Protein AF-A0A6B2LTU8-F1 (afdb_monomer)

Nearest PDB structures (foldseek):
  1nne-assembly1_B  TM=9.605E-01  e=6.752E-08  Thermus aquaticus
  1nne-assembly1_A  TM=9.606E-01  e=1.413E-07  Thermus aquaticus
  1fw6-assembly1_B  TM=9.629E-01  e=1.728E-07  Thermus aquaticus
  7qv3-assembly1_w  TM=8.988E-01  e=4.639E-06  Bacillus subtilis subsp. subtilis str. 168
  7qv3-assembly1_v  TM=8.941E-01  e=3.040E-05  Bacillus subtilis subsp. subtilis str. 168

pLDDT: mean 89.77, std 11.43, range [51.06, 97.81]

Radius of gyration: 15.28 Å; Cα contacts (8 Å, |Δi|>4): 109; chains: 1; bounding box: 38×32×32 Å

Foldseek 3Di:
DQVCVVVVHDDPDPDDDDQQAPEEADDDDDPDDPDDPDAPLVVLVVSLVVCLVPDALRYHYEAAARPPRHDPVVGVVVLVVSVVSVVVRNHNYHHHHPRD

Structure (mmCIF, N/CA/C/O backbone):
data_AF-A0A6B2LTU8-F1
#
_entry.id   AF-A0A6B2LTU8-F1
#
loop_
_atom_site.group_PDB
_atom_site.id
_atom_site.type_symbol
_atom_site.label_atom_id
_atom_site.label_alt_id
_atom_site.label_comp_id
_atom_site.label_asym_id
_atom_site.label_entity_id
_atom_site.label_seq_id
_atom_site.pdbx_PDB_ins_code
_atom_site.Cartn_x
_atom_site.Cartn_y
_atom_site.Cartn_z
_atom_site.occupancy
_atom_site.B_iso_or_equiv
_atom_site.auth_seq_id
_atom_site.auth_comp_id
_atom_site.auth_asym_id
_atom_site.auth_atom_id
_atom_site.pdbx_PDB_model_num
ATOM 1 N N . MET A 1 1 ? -13.767 2.228 1.059 1.00 89.69 1 MET A N 1
ATOM 2 C CA . MET A 1 1 ? -14.412 1.624 2.253 1.00 89.69 1 MET A CA 1
ATOM 3 C C . MET A 1 1 ? -13.655 1.901 3.548 1.00 89.69 1 MET A C 1
ATOM 5 O O . MET A 1 1 ? -14.287 2.377 4.478 1.00 89.69 1 MET A O 1
ATOM 9 N N . ALA A 1 2 ? -12.336 1.669 3.623 1.00 93.50 2 ALA A N 1
ATOM 10 C CA . ALA A 1 2 ? -11.567 1.889 4.859 1.00 93.50 2 ALA A CA 1
ATOM 11 C C . ALA A 1 2 ? -11.750 3.300 5.459 1.00 93.50 2 ALA A C 1
ATOM 13 O O . ALA A 1 2 ? -12.010 3.416 6.651 1.00 93.50 2 ALA A O 1
ATOM 14 N N . ILE A 1 3 ? -11.702 4.349 4.629 1.00 95.19 3 ILE A N 1
ATOM 15 C CA . ILE A 1 3 ? -11.908 5.743 5.064 1.00 95.19 3 ILE A CA 1
ATOM 16 C C . ILE A 1 3 ? -13.299 5.941 5.685 1.00 95.19 3 ILE A C 1
ATOM 18 O O . ILE A 1 3 ? -13.391 6.464 6.787 1.00 95.19 3 ILE A O 1
ATOM 22 N N . MET A 1 4 ? -14.364 5.470 5.022 1.00 96.81 4 MET A N 1
ATOM 23 C CA . MET A 1 4 ? -15.747 5.570 5.521 1.00 96.81 4 MET A CA 1
ATOM 24 C C . MET A 1 4 ? -15.897 4.934 6.909 1.00 96.81 4 MET A C 1
ATOM 26 O O . MET A 1 4 ? -16.481 5.540 7.801 1.00 96.81 4 MET A O 1
ATOM 30 N N . ALA A 1 5 ? -15.304 3.754 7.113 1.00 95.88 5 ALA A N 1
ATOM 31 C CA . ALA A 1 5 ? -15.313 3.098 8.415 1.00 95.88 5 ALA A CA 1
ATOM 32 C C . ALA A 1 5 ? -14.570 3.917 9.489 1.00 95.88 5 ALA A C 1
ATOM 34 O O . ALA A 1 5 ? -15.051 4.023 10.613 1.00 95.88 5 ALA A O 1
ATOM 35 N N . HIS A 1 6 ? -13.431 4.534 9.150 1.00 95.19 6 HIS A N 1
ATOM 36 C CA . HIS A 1 6 ? -12.632 5.319 10.104 1.00 95.19 6 HIS A CA 1
ATOM 37 C C . HIS A 1 6 ? -13.276 6.660 10.484 1.00 95.19 6 HIS A C 1
ATOM 39 O O . HIS A 1 6 ? -13.042 7.142 11.587 1.00 95.19 6 HIS A O 1
ATOM 45 N N . ILE A 1 7 ? -14.106 7.248 9.615 1.00 96.69 7 IL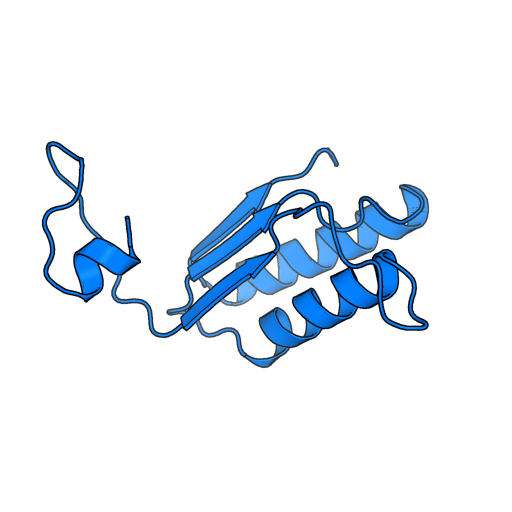E A N 1
ATOM 46 C CA . ILE A 1 7 ? -14.882 8.462 9.931 1.00 96.69 7 ILE A CA 1
ATOM 47 C C . ILE A 1 7 ? -16.212 8.159 10.647 1.00 96.69 7 ILE A C 1
ATOM 49 O O . ILE A 1 7 ? -16.976 9.080 10.918 1.00 96.69 7 ILE A O 1
ATOM 53 N N . GLY A 1 8 ? -16.518 6.884 10.927 1.00 95.31 8 GLY A N 1
ATOM 54 C CA . GLY A 1 8 ? -17.765 6.469 11.582 1.00 95.31 8 GLY A CA 1
ATOM 55 C C . GLY A 1 8 ? -18.990 6.418 10.660 1.00 95.31 8 GLY A C 1
ATOM 56 O O . GLY A 1 8 ? -20.120 6.472 11.136 1.00 95.31 8 GLY A O 1
ATOM 57 N N . CYS A 1 9 ? -18.791 6.322 9.343 1.00 96.94 9 CYS A N 1
ATOM 58 C CA . CYS A 1 9 ? -19.867 6.199 8.362 1.00 96.94 9 CYS A CA 1
ATOM 59 C C . CYS A 1 9 ? -20.211 4.724 8.086 1.00 96.94 9 CYS A C 1
ATOM 61 O O . CYS A 1 9 ? -19.340 3.849 8.129 1.00 96.94 9 CYS A O 1
ATOM 63 N N . PHE A 1 10 ? -21.474 4.446 7.739 1.00 96.50 10 PHE A N 1
ATOM 64 C CA . PHE A 1 10 ? -21.868 3.14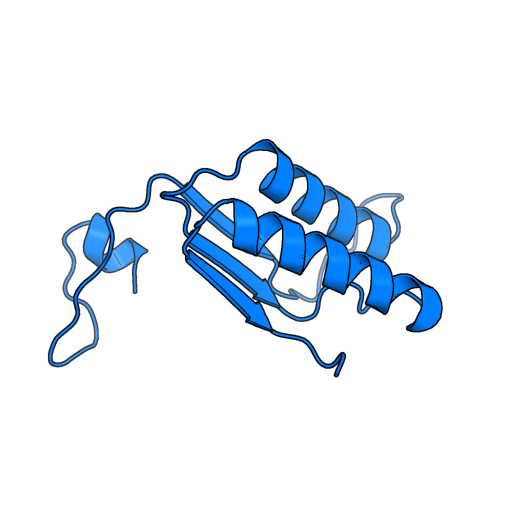0 7.208 1.00 96.50 10 PHE A CA 1
ATOM 65 C C . PHE A 1 10 ? -21.090 2.820 5.929 1.00 96.50 10 PHE A C 1
ATOM 67 O O . PHE A 1 10 ? -20.882 3.678 5.076 1.00 96.50 10 PHE A O 1
ATOM 74 N N . VAL A 1 11 ? -20.684 1.562 5.775 1.00 97.56 11 VAL A N 1
ATOM 75 C CA . VAL A 1 11 ? -20.002 1.078 4.569 1.00 97.56 11 VAL A CA 1
ATOM 76 C C . VAL A 1 11 ? -20.959 0.250 3.708 1.00 97.56 11 VAL A C 1
ATOM 78 O O . VAL A 1 11 ? -21.842 -0.410 4.256 1.00 97.56 11 VAL A O 1
ATOM 81 N N . PRO A 1 12 ? -20.795 0.234 2.373 1.00 96.69 12 PRO A N 1
ATOM 82 C CA . PRO A 1 12 ? -21.652 -0.535 1.470 1.00 96.69 12 PRO A CA 1
ATOM 83 C C . PRO A 1 12 ? -21.318 -2.039 1.517 1.00 96.69 12 PRO A C 1
ATOM 85 O O . PRO A 1 12 ? -20.743 -2.593 0.584 1.00 96.69 12 PRO A O 1
ATOM 88 N N . ALA A 1 13 ? -21.643 -2.705 2.625 1.00 96.88 13 ALA A N 1
ATOM 89 C CA . ALA A 1 13 ? -21.456 -4.140 2.824 1.00 96.88 13 ALA A CA 1
ATOM 90 C C . ALA A 1 13 ? -22.482 -4.687 3.829 1.00 96.88 13 ALA A C 1
ATOM 92 O O . ALA A 1 13 ? -22.878 -3.986 4.755 1.00 96.88 13 ALA A O 1
ATOM 93 N N . LYS A 1 14 ? -22.876 -5.963 3.690 1.00 97.38 14 LYS A N 1
ATOM 94 C CA . LYS A 1 14 ? -23.726 -6.638 4.696 1.00 97.38 14 LYS A CA 1
ATOM 95 C C . LYS A 1 14 ? -23.002 -6.813 6.036 1.00 97.38 14 LYS A C 1
ATOM 97 O O . LYS A 1 14 ? -23.616 -6.719 7.090 1.00 97.38 14 LYS A O 1
ATOM 102 N N . PHE A 1 15 ? -21.701 -7.082 5.974 1.00 96.56 15 PHE A N 1
ATOM 103 C CA . PHE A 1 15 ? -20.795 -7.177 7.112 1.00 96.56 15 PHE A CA 1
ATOM 104 C C . PHE A 1 15 ? -19.395 -6.782 6.639 1.00 96.56 15 PHE A C 1
ATOM 106 O O . PHE A 1 15 ? -18.975 -7.191 5.556 1.00 96.56 15 PHE A O 1
ATOM 113 N N . ALA A 1 16 ? -18.673 -5.996 7.435 1.00 95.69 16 ALA A N 1
ATOM 114 C CA . ALA A 1 16 ? -17.288 -5.642 7.160 1.00 95.69 16 ALA A CA 1
ATOM 115 C C . ALA A 1 16 ? -16.511 -5.472 8.469 1.00 95.69 16 ALA A C 1
ATOM 117 O O . ALA A 1 16 ? -17.018 -4.900 9.432 1.00 95.69 16 ALA A O 1
ATOM 118 N N . SER A 1 17 ? -15.266 -5.944 8.481 1.00 94.81 17 SER A N 1
ATOM 119 C CA . SER A 1 17 ? -14.311 -5.733 9.568 1.00 94.81 17 SER A CA 1
ATOM 120 C C . SER A 1 17 ? -13.057 -5.088 8.990 1.00 94.81 17 SER A C 1
ATOM 122 O O . SER A 1 17 ? -12.555 -5.520 7.951 1.00 94.81 17 SER A O 1
ATOM 124 N N . PHE A 1 18 ? -12.569 -4.033 9.638 1.00 93.81 18 PHE A N 1
ATOM 125 C CA . PHE A 1 18 ? -11.426 -3.253 9.172 1.00 93.81 18 PHE A CA 1
ATOM 126 C C . PHE A 1 18 ? -10.327 -3.254 10.230 1.00 93.81 18 PHE A C 1
ATOM 128 O O . PHE A 1 18 ? -10.599 -3.163 11.426 1.00 93.81 18 PHE A O 1
ATOM 135 N N . ARG A 1 19 ? -9.070 -3.311 9.78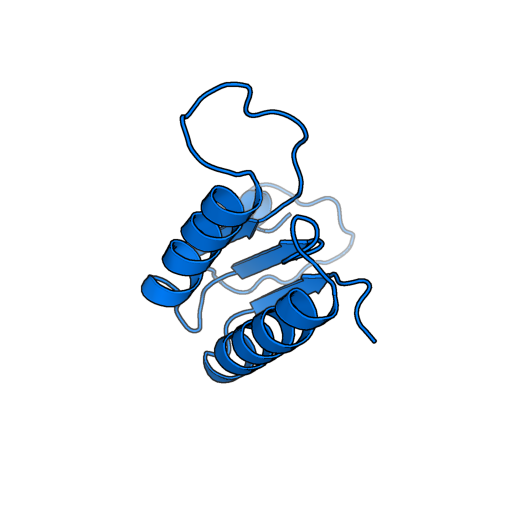2 1.00 94.12 19 ARG A N 1
ATOM 136 C CA . ARG A 1 19 ? -7.928 -2.972 10.639 1.00 94.12 19 ARG A CA 1
ATOM 137 C C . ARG A 1 19 ? -7.938 -1.463 10.890 1.00 94.12 19 ARG A C 1
ATOM 139 O O . ARG A 1 19 ? -8.368 -0.706 10.023 1.00 94.12 19 ARG A O 1
ATOM 146 N N . VAL A 1 20 ? -7.431 -1.038 12.045 1.00 94.75 20 VAL A N 1
ATOM 147 C CA . VAL A 1 20 ? -7.179 0.386 12.304 1.00 94.75 20 VAL A CA 1
ATOM 148 C C . VAL A 1 20 ? -5.896 0.775 11.580 1.00 94.75 20 VAL A C 1
ATOM 150 O O . VAL A 1 20 ? -4.814 0.315 11.958 1.00 94.75 20 VAL A O 1
ATOM 153 N N . PHE A 1 21 ? -6.030 1.583 10.532 1.00 96.50 21 PHE A N 1
ATOM 154 C CA . PHE A 1 21 ? -4.908 2.032 9.717 1.00 96.50 21 PHE A CA 1
ATOM 155 C C . PHE A 1 21 ? -4.381 3.374 10.223 1.00 96.50 21 PHE A C 1
ATOM 157 O O . PHE A 1 21 ? -5.158 4.271 10.540 1.00 96.50 21 PHE A O 1
ATOM 164 N N . ASP A 1 22 ? -3.059 3.527 10.284 1.00 96.06 22 ASP A N 1
ATOM 165 C CA . ASP A 1 22 ? -2.422 4.801 10.643 1.00 96.06 22 ASP A CA 1
ATOM 166 C C . ASP A 1 22 ? -2.169 5.689 9.417 1.00 96.06 22 ASP A C 1
ATOM 168 O O . ASP A 1 22 ? -2.148 6.915 9.523 1.00 96.06 22 ASP A O 1
ATOM 172 N N . ARG A 1 23 ? -1.957 5.068 8.253 1.00 95.50 23 ARG A N 1
ATOM 173 C CA . ARG A 1 23 ? -1.642 5.723 6.984 1.00 95.50 23 ARG A CA 1
ATOM 174 C C . ARG A 1 23 ? -2.244 4.948 5.817 1.00 95.50 23 ARG A C 1
ATOM 176 O O . ARG A 1 23 ? -2.313 3.719 5.846 1.00 95.50 23 ARG A O 1
ATOM 183 N N . ILE A 1 24 ? -2.645 5.681 4.782 1.00 95.88 24 ILE A N 1
ATOM 184 C CA . ILE A 1 24 ? -3.113 5.124 3.511 1.00 95.88 24 ILE A CA 1
ATOM 185 C C . ILE A 1 24 ? -2.185 5.638 2.414 1.00 95.88 24 ILE A C 1
ATOM 187 O O . ILE A 1 24 ? -2.020 6.847 2.258 1.00 95.88 24 ILE A O 1
ATOM 191 N N . PHE A 1 25 ? -1.586 4.715 1.673 1.00 95.81 25 PHE A N 1
ATOM 192 C CA . PHE A 1 25 ? -0.741 4.991 0.523 1.00 95.81 25 PHE A CA 1
ATOM 193 C C . PHE A 1 25 ? -1.395 4.442 -0.737 1.00 95.81 25 PHE A C 1
ATOM 195 O O . PHE A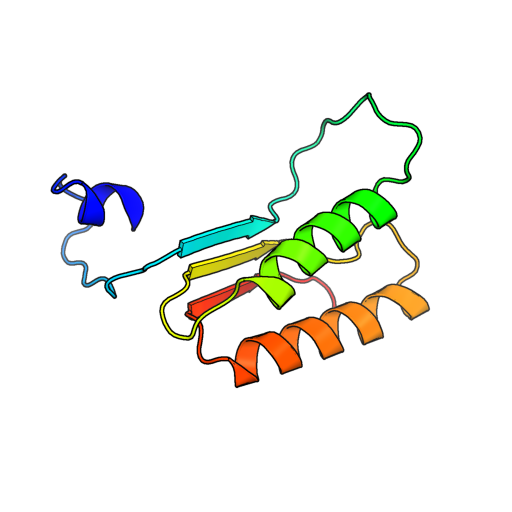 1 25 ? -1.876 3.307 -0.751 1.00 95.81 25 PHE A O 1
ATOM 202 N N . THR A 1 26 ? -1.382 5.233 -1.803 1.00 93.44 26 THR A N 1
ATOM 203 C CA . THR A 1 26 ? -1.936 4.835 -3.094 1.00 93.44 26 THR A CA 1
ATOM 204 C C . THR A 1 26 ? -0.983 5.230 -4.207 1.00 93.44 26 THR A C 1
ATOM 206 O O . THR A 1 26 ? -0.650 6.406 -4.332 1.00 93.44 26 THR A O 1
ATOM 209 N N . ARG A 1 27 ? -0.613 4.261 -5.039 1.00 89.75 27 ARG A N 1
ATOM 210 C CA . ARG A 1 27 ? -0.172 4.483 -6.412 1.00 89.75 27 ARG A CA 1
ATOM 211 C C . ARG A 1 27 ? -1.221 3.840 -7.296 1.00 89.75 27 ARG A C 1
ATOM 213 O O . ARG A 1 27 ? -1.257 2.620 -7.414 1.00 89.75 27 ARG A O 1
ATOM 220 N N . ILE A 1 28 ? -2.082 4.653 -7.885 1.00 84.62 28 ILE A N 1
ATOM 221 C CA . ILE A 1 28 ? -3.087 4.205 -8.848 1.00 84.62 28 ILE A CA 1
ATOM 222 C C . ILE A 1 28 ? -2.856 5.027 -10.105 1.00 84.62 28 ILE A C 1
ATOM 224 O O . ILE A 1 28 ? -2.642 6.235 -10.005 1.00 84.62 28 ILE A O 1
ATOM 228 N N . GLY A 1 29 ? -2.826 4.374 -11.265 1.00 68.19 29 GLY A N 1
ATOM 229 C CA . GLY A 1 29 ? -2.554 5.042 -12.530 1.00 68.19 29 GLY A CA 1
ATOM 230 C C . GLY A 1 29 ? -3.645 6.054 -12.863 1.00 68.19 29 GLY A C 1
ATOM 231 O O . GLY A 1 29 ? -4.671 5.698 -13.430 1.00 68.19 29 GLY A O 1
ATOM 232 N N . THR A 1 30 ? -3.430 7.323 -12.536 1.00 58.56 30 THR A N 1
ATOM 233 C CA . THR A 1 30 ? -4.200 8.421 -13.113 1.00 58.56 30 THR A CA 1
ATOM 234 C C . THR A 1 30 ? -3.438 8.918 -14.330 1.00 58.56 30 THR A C 1
ATOM 236 O O . THR A 1 30 ? -2.317 9.415 -14.209 1.00 58.56 30 THR A O 1
ATOM 239 N N . SER A 1 31 ? -4.029 8.760 -15.513 1.00 53.59 31 SER A N 1
ATOM 240 C CA . SER A 1 31 ? -3.667 9.569 -16.671 1.00 53.59 31 SER A CA 1
ATOM 241 C C . SER A 1 31 ? -3.861 11.024 -16.267 1.00 53.59 31 SER A C 1
ATOM 243 O O . SER A 1 31 ? -4.999 11.428 -16.072 1.00 53.59 31 SER A O 1
ATOM 245 N N . ASP A 1 32 ? -2.771 11.729 -15.981 1.00 51.75 32 ASP A N 1
ATOM 246 C CA . ASP A 1 32 ? -2.581 13.162 -16.218 1.00 51.75 32 ASP A CA 1
ATOM 247 C C . ASP A 1 32 ? -1.594 13.740 -15.205 1.00 51.75 32 ASP A C 1
ATOM 249 O O . ASP A 1 32 ? -1.853 13.933 -14.018 1.00 51.75 32 ASP A O 1
ATOM 253 N N . SER A 1 33 ? -0.410 14.049 -15.712 1.00 51.06 33 SER A N 1
ATOM 254 C CA . SER A 1 33 ? 0.456 15.089 -15.174 1.00 51.06 33 SER A CA 1
ATOM 255 C C . SER A 1 33 ? 1.170 15.682 -16.380 1.00 51.06 33 SER A C 1
ATOM 257 O O . SER A 1 33 ? 2.202 15.183 -16.813 1.00 51.06 33 SER A O 1
ATOM 259 N N . LEU A 1 34 ? 0.571 16.720 -16.964 1.00 52.81 34 LEU A N 1
ATOM 260 C CA . LEU A 1 34 ? 1.148 17.496 -18.068 1.00 52.81 34 LEU A CA 1
ATOM 261 C C . LEU A 1 34 ? 2.329 18.378 -17.621 1.00 52.81 34 LEU A C 1
ATOM 263 O O . LEU A 1 34 ? 2.906 19.084 -18.439 1.00 52.81 34 LEU A O 1
ATOM 267 N N . GLU A 1 35 ? 2.719 18.350 -16.343 1.00 59.12 35 GLU A N 1
ATOM 268 C CA . GLU A 1 35 ? 3.689 19.292 -15.793 1.00 59.12 35 GLU A CA 1
ATOM 269 C C . GLU A 1 35 ? 4.616 18.667 -14.747 1.00 59.12 35 GLU A C 1
ATOM 271 O O . GLU A 1 35 ? 4.220 18.372 -13.618 1.00 59.12 35 GLU A O 1
ATOM 276 N N . LYS A 1 36 ? 5.878 18.515 -15.159 1.00 54.38 36 LYS A N 1
ATOM 277 C CA . LYS A 1 36 ? 7.155 18.730 -14.449 1.00 54.38 36 LYS A CA 1
ATOM 278 C C . LYS A 1 36 ? 8.237 18.143 -15.358 1.00 54.38 36 LYS A C 1
ATOM 280 O O . LYS A 1 36 ? 7.972 17.178 -16.057 1.00 54.38 36 LYS A O 1
ATOM 285 N N . ASN A 1 37 ? 9.446 18.695 -15.373 1.00 64.94 37 ASN A N 1
ATOM 286 C CA . ASN A 1 37 ? 10.574 18.243 -16.213 1.00 64.94 37 ASN A CA 1
ATOM 287 C C . ASN A 1 37 ? 11.108 16.824 -15.860 1.00 64.94 37 ASN A C 1
ATOM 289 O O . ASN A 1 37 ? 12.317 16.603 -15.837 1.00 64.94 37 ASN A O 1
ATOM 293 N N . ALA A 1 38 ? 10.240 15.870 -15.522 1.00 71.94 38 ALA A N 1
ATOM 294 C CA . ALA A 1 38 ? 10.549 14.519 -15.083 1.00 71.94 38 ALA A CA 1
ATOM 295 C C . ALA A 1 38 ? 9.778 13.499 -15.934 1.00 71.94 38 ALA A C 1
ATOM 297 O O . ALA A 1 38 ? 8.665 13.759 -16.385 1.00 71.94 38 ALA A O 1
ATOM 298 N N . SER A 1 39 ? 10.369 12.324 -16.150 1.00 83.12 39 SER A N 1
ATOM 299 C CA . SER A 1 39 ? 9.689 11.231 -16.848 1.00 83.12 39 SER A CA 1
ATOM 300 C C . SER A 1 39 ? 8.579 10.631 -15.983 1.00 83.12 39 SER A C 1
ATOM 302 O O . SER A 1 39 ? 8.684 10.608 -14.754 1.00 83.12 39 SER A O 1
ATOM 304 N N . SER A 1 40 ? 7.554 10.056 -16.619 1.00 83.25 40 SER A N 1
ATOM 305 C CA . SER A 1 40 ? 6.484 9.327 -15.922 1.00 83.25 40 SER A CA 1
ATOM 306 C C . SER A 1 40 ? 7.049 8.243 -14.999 1.00 83.25 40 SER A C 1
ATOM 308 O O . SER A 1 40 ? 6.613 8.101 -13.862 1.00 83.25 40 SER A O 1
ATOM 310 N N . PHE A 1 41 ? 8.109 7.554 -15.435 1.00 86.06 41 PHE A N 1
ATOM 311 C CA . PHE A 1 41 ? 8.810 6.577 -14.605 1.00 86.06 41 PHE A CA 1
ATOM 312 C C . PHE A 1 41 ? 9.471 7.201 -13.366 1.00 86.06 41 PHE A C 1
ATOM 314 O O . PHE A 1 41 ? 9.386 6.641 -12.277 1.00 86.06 41 PHE A O 1
ATOM 321 N N . MET A 1 42 ? 10.109 8.370 -13.488 1.00 87.19 42 MET A N 1
ATOM 322 C CA . MET A 1 42 ? 10.694 9.050 -12.328 1.00 87.19 42 MET A CA 1
ATOM 323 C C . MET A 1 42 ? 9.620 9.446 -11.310 1.00 87.19 42 MET A C 1
ATOM 325 O O . MET A 1 42 ? 9.841 9.278 -10.112 1.00 87.19 42 MET A O 1
ATOM 329 N N . GLN A 1 43 ? 8.466 9.937 -11.767 1.00 86.12 43 GLN A N 1
ATOM 330 C CA . GLN A 1 43 ? 7.346 10.274 -10.888 1.00 86.12 43 GLN A CA 1
ATOM 331 C C . GLN A 1 43 ? 6.814 9.030 -10.159 1.00 86.12 43 GLN A C 1
ATOM 333 O O . GLN A 1 43 ? 6.683 9.057 -8.936 1.00 86.12 43 GLN A O 1
ATOM 338 N N . GLU A 1 44 ? 6.643 7.908 -10.869 1.00 88.31 44 GLU A N 1
ATOM 339 C CA . GLU A 1 44 ? 6.286 6.616 -10.259 1.00 88.31 44 GLU A CA 1
ATOM 340 C C . GLU A 1 44 ? 7.287 6.199 -9.170 1.00 88.31 44 GLU A C 1
ATOM 342 O O . GLU A 1 44 ? 6.902 5.802 -8.069 1.0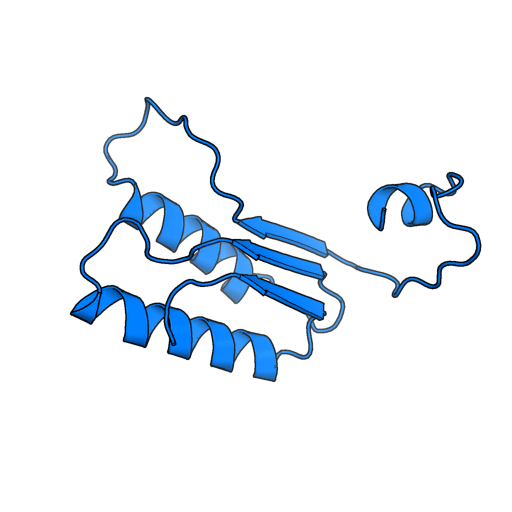0 88.31 44 GLU A O 1
ATOM 347 N N . MET A 1 45 ? 8.591 6.315 -9.441 1.00 91.31 45 MET A N 1
ATOM 348 C CA . MET A 1 45 ? 9.626 5.948 -8.470 1.00 91.31 45 MET A CA 1
ATOM 349 C C . MET A 1 45 ? 9.655 6.888 -7.260 1.00 91.31 45 MET A C 1
ATOM 351 O O . MET A 1 45 ? 9.945 6.449 -6.145 1.00 91.31 45 MET A O 1
ATOM 355 N N . GLN A 1 46 ? 9.340 8.173 -7.438 1.00 90.62 46 GLN A N 1
ATOM 356 C CA . GLN A 1 46 ? 9.223 9.118 -6.327 1.00 90.62 46 GLN A CA 1
ATOM 357 C C . GLN A 1 46 ? 8.042 8.772 -5.416 1.00 90.62 46 GLN A C 1
ATOM 359 O O . GLN A 1 46 ? 8.202 8.781 -4.194 1.00 90.62 46 GLN A O 1
ATOM 364 N N . GLU A 1 47 ? 6.894 8.405 -5.986 1.00 91.12 47 GLU A N 1
ATOM 365 C CA . GLU A 1 47 ? 5.731 7.942 -5.225 1.00 91.12 47 GLU A CA 1
ATOM 366 C C . GLU A 1 47 ? 6.075 6.690 -4.411 1.00 91.12 47 GLU A C 1
ATOM 368 O O . GLU A 1 47 ? 5.889 6.678 -3.192 1.00 91.12 47 GLU A O 1
ATOM 373 N N . VAL A 1 48 ? 6.693 5.680 -5.035 1.00 94.00 48 VAL A N 1
ATOM 374 C CA . VAL A 1 48 ? 7.153 4.468 -4.331 1.00 94.00 48 VAL A CA 1
ATOM 375 C C . VAL A 1 48 ? 8.173 4.793 -3.241 1.00 94.00 48 VAL A C 1
ATOM 377 O O . VAL A 1 48 ? 8.091 4.241 -2.143 1.00 94.00 48 VAL A O 1
ATOM 380 N N . SER A 1 49 ? 9.099 5.725 -3.486 1.00 94.94 49 SER A N 1
ATOM 381 C CA . SER A 1 49 ? 10.075 6.167 -2.482 1.00 94.94 49 SER A CA 1
ATOM 382 C C . SER A 1 49 ? 9.396 6.718 -1.225 1.00 94.94 49 SER A C 1
ATOM 384 O O . SER A 1 49 ? 9.843 6.451 -0.108 1.00 94.94 49 SER A O 1
ATOM 386 N N . VAL A 1 50 ? 8.294 7.459 -1.379 1.00 95.31 50 VAL A N 1
ATOM 387 C CA . VAL A 1 50 ? 7.510 7.970 -0.245 1.00 95.31 50 VAL A CA 1
ATOM 388 C C . VAL A 1 50 ? 6.855 6.829 0.531 1.00 95.31 50 VAL A C 1
ATOM 390 O O . VAL A 1 50 ? 6.904 6.850 1.763 1.00 95.31 50 VAL A O 1
ATOM 393 N N . ILE A 1 51 ? 6.290 5.835 -0.163 1.00 96.31 51 ILE A N 1
ATOM 394 C CA . ILE A 1 51 ? 5.677 4.653 0.462 1.00 96.31 51 ILE A CA 1
ATOM 395 C C . ILE A 1 51 ? 6.727 3.903 1.285 1.00 96.31 51 ILE A C 1
ATOM 397 O O . ILE A 1 51 ? 6.562 3.743 2.491 1.00 96.31 51 ILE A O 1
ATOM 401 N N . VAL A 1 52 ? 7.847 3.528 0.665 1.00 96.06 52 VAL A N 1
ATOM 402 C CA . VAL A 1 52 ? 8.932 2.762 1.300 1.00 96.06 52 VAL A CA 1
ATOM 403 C C . VAL A 1 52 ? 9.503 3.481 2.525 1.00 96.06 52 VAL A C 1
ATOM 405 O O . VAL A 1 52 ? 9.785 2.848 3.535 1.00 96.06 52 VAL A O 1
ATOM 408 N N . LYS A 1 53 ? 9.639 4.811 2.488 1.00 96.62 53 LYS A N 1
ATOM 409 C CA . LYS A 1 53 ? 10.197 5.581 3.616 1.00 96.62 53 LYS A CA 1
ATOM 410 C C . LYS A 1 53 ? 9.241 5.758 4.793 1.00 96.62 53 LYS A C 1
ATOM 412 O O . LYS A 1 53 ? 9.703 6.028 5.899 1.00 96.62 53 LYS A O 1
ATOM 417 N N . LYS A 1 54 ? 7.927 5.713 4.562 1.00 96.88 54 LYS A N 1
ATOM 418 C CA . LYS A 1 54 ? 6.913 6.086 5.567 1.00 96.88 54 LYS A CA 1
ATOM 419 C C . LYS A 1 54 ? 5.989 4.940 5.971 1.00 96.88 54 LYS A C 1
ATOM 421 O O . LYS A 1 54 ? 5.147 5.142 6.848 1.00 96.88 54 LYS A O 1
ATOM 426 N N . VAL A 1 55 ? 6.115 3.780 5.334 1.00 97.62 55 VAL A N 1
ATOM 427 C CA . VAL A 1 55 ? 5.307 2.600 5.631 1.00 97.62 55 VAL A CA 1
ATOM 428 C C . VAL A 1 55 ? 5.504 2.144 7.074 1.00 97.62 55 VAL A C 1
ATOM 430 O O . VAL A 1 55 ? 6.611 2.133 7.611 1.00 97.62 55 VAL A O 1
ATOM 433 N N . THR A 1 56 ? 4.406 1.742 7.704 1.00 97.69 56 THR A N 1
ATOM 434 C CA . THR A 1 56 ? 4.397 1.064 8.999 1.00 97.69 56 THR A CA 1
ATOM 435 C C . THR A 1 56 ? 3.615 -0.247 8.892 1.00 97.69 56 THR A C 1
ATOM 437 O O . THR A 1 56 ? 2.819 -0.419 7.965 1.00 97.69 56 THR A O 1
ATOM 440 N N . PRO A 1 57 ? 3.728 -1.157 9.876 1.00 97.31 57 PRO A N 1
ATOM 441 C CA . PRO A 1 57 ? 2.929 -2.385 9.897 1.00 97.31 57 PRO A CA 1
ATOM 442 C C . PRO A 1 57 ? 1.406 -2.160 9.945 1.00 97.31 57 PRO A C 1
ATOM 444 O O . PRO A 1 57 ? 0.638 -3.085 9.691 1.00 97.31 57 PRO A O 1
ATOM 447 N N . LYS A 1 58 ? 0.950 -0.947 10.294 1.00 97.50 58 LYS A N 1
ATOM 448 C CA . LYS A 1 58 ? -0.471 -0.562 10.333 1.00 97.50 58 LYS A CA 1
ATOM 449 C C . LYS A 1 58 ? -0.909 0.221 9.093 1.00 97.50 58 LYS A C 1
ATOM 451 O O . LYS A 1 58 ? -2.043 0.686 9.047 1.00 97.50 58 LYS A O 1
ATOM 456 N N . SER A 1 59 ? -0.051 0.355 8.086 1.00 97.81 59 SER A N 1
ATOM 457 C CA . SER A 1 59 ? -0.388 1.070 6.860 1.00 97.81 59 SER A CA 1
ATOM 458 C C . SER A 1 59 ? -1.257 0.225 5.921 1.00 97.81 59 SER A C 1
ATOM 460 O O . SER A 1 59 ? -1.109 -0.998 5.836 1.00 97.81 59 SER A O 1
ATOM 462 N N . LEU A 1 60 ? -2.154 0.900 5.202 1.00 97.50 60 LEU A N 1
ATOM 463 C CA . LEU A 1 60 ? -2.868 0.384 4.035 1.00 97.50 60 LEU A CA 1
ATOM 464 C C . LEU A 1 60 ? -2.148 0.871 2.777 1.00 97.50 60 LEU A C 1
ATOM 466 O O . LEU A 1 60 ? -1.953 2.074 2.615 1.00 97.50 60 LEU A O 1
ATOM 470 N N . ILE A 1 61 ? -1.776 -0.042 1.887 1.00 97.12 61 ILE A N 1
ATOM 471 C CA . ILE A 1 61 ? -1.058 0.274 0.651 1.00 97.12 61 ILE A CA 1
ATOM 472 C C . ILE A 1 61 ? -1.833 -0.304 -0.528 1.00 97.12 61 ILE A C 1
ATOM 474 O O . ILE A 1 61 ? -2.186 -1.481 -0.515 1.00 97.12 61 ILE A O 1
ATOM 478 N N . ALA A 1 62 ? -2.078 0.512 -1.547 1.00 95.69 62 ALA A N 1
ATOM 479 C CA . ALA A 1 62 ? -2.604 0.073 -2.833 1.00 95.69 62 ALA A CA 1
ATOM 480 C C . ALA A 1 62 ? -1.658 0.527 -3.948 1.00 95.69 62 ALA A C 1
ATOM 482 O O . ALA A 1 62 ? -1.432 1.725 -4.115 1.00 95.69 62 ALA A O 1
ATOM 483 N N . ILE A 1 63 ? -1.092 -0.426 -4.681 1.00 94.56 63 ILE A N 1
ATOM 484 C CA . ILE A 1 63 ? -0.228 -0.191 -5.837 1.00 94.56 63 ILE A CA 1
ATOM 485 C C . ILE A 1 63 ? -0.854 -0.899 -7.032 1.00 94.56 63 ILE A C 1
ATOM 487 O O . ILE A 1 63 ? -1.149 -2.089 -6.964 1.00 94.56 63 ILE A O 1
ATOM 491 N N . ASP A 1 64 ? -1.027 -0.164 -8.117 1.00 92.12 64 ASP A N 1
ATOM 492 C CA . ASP A 1 64 ? -1.562 -0.655 -9.382 1.00 92.12 64 ASP A CA 1
ATOM 493 C C . ASP A 1 64 ? -0.525 -0.456 -10.483 1.00 92.12 64 ASP A C 1
ATOM 495 O O . ASP A 1 64 ? -0.046 0.659 -10.594 1.00 92.12 64 ASP A O 1
ATOM 499 N N . GLU A 1 65 ? -0.145 -1.489 -11.241 1.00 89.31 65 GLU A N 1
ATOM 500 C CA . GLU A 1 65 ? 0.744 -1.477 -12.427 1.00 89.31 65 GLU A CA 1
ATOM 501 C C . GLU A 1 65 ? 2.115 -0.782 -12.270 1.00 89.31 65 GLU A C 1
ATOM 503 O O . GLU A 1 65 ? 2.529 0.006 -13.133 1.00 89.31 65 GLU A O 1
ATOM 508 N N . LEU A 1 66 ? 2.839 -1.016 -11.169 1.00 90.31 66 LEU A N 1
ATOM 509 C CA . LEU A 1 66 ? 4.156 -0.392 -10.961 1.00 90.31 66 LEU A CA 1
ATOM 510 C C . LEU A 1 66 ? 5.113 -0.674 -12.134 1.00 90.31 66 LEU A C 1
ATOM 512 O O . LEU A 1 66 ? 5.161 -1.788 -12.635 1.00 90.31 66 LEU A O 1
ATOM 516 N N . GLY A 1 67 ? 5.900 0.315 -12.569 1.00 86.94 67 GLY A N 1
ATOM 517 C CA . GLY A 1 67 ? 6.943 0.100 -13.574 1.00 86.94 67 GLY A CA 1
ATOM 518 C C . GLY A 1 67 ? 6.422 -0.042 -15.004 1.00 86.94 67 GLY A C 1
ATOM 519 O O . GLY A 1 67 ? 7.178 -0.449 -15.879 1.00 86.94 67 GLY A O 1
ATOM 520 N N . ARG A 1 68 ? 5.160 0.313 -15.270 1.00 86.44 68 ARG A N 1
ATOM 521 C CA . ARG A 1 68 ? 4.580 0.354 -16.623 1.00 86.44 68 ARG A CA 1
ATOM 522 C C . ARG A 1 68 ? 5.310 1.322 -17.562 1.00 86.44 68 ARG A C 1
ATOM 524 O O . ARG A 1 68 ? 5.328 1.116 -18.771 1.00 86.44 68 ARG A O 1
ATOM 531 N N . SER A 1 69 ? 5.915 2.374 -17.015 1.00 84.56 69 SER A N 1
ATOM 532 C CA . SER A 1 69 ? 6.582 3.429 -17.788 1.00 84.56 69 SER A CA 1
ATOM 533 C C . SER A 1 69 ? 8.037 3.105 -18.184 1.00 84.56 69 SER A C 1
ATOM 535 O O . SER A 1 69 ? 8.766 4.006 -18.596 1.00 84.56 69 SER A O 1
ATOM 537 N N . THR A 1 70 ? 8.500 1.855 -18.037 1.00 87.75 70 THR A N 1
ATOM 538 C CA . THR A 1 70 ? 9.866 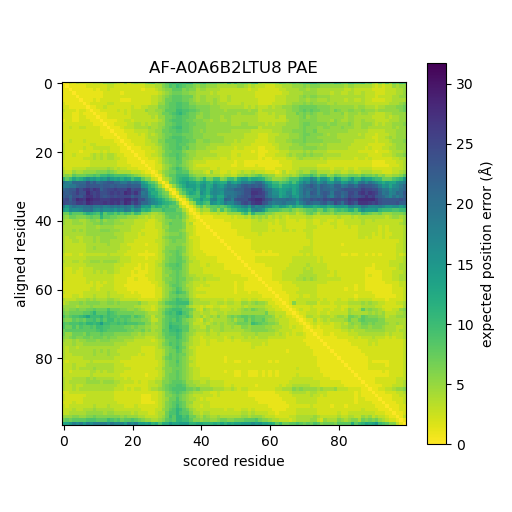1.429 -18.400 1.00 87.75 70 THR A CA 1
ATOM 539 C C . THR A 1 70 ? 9.885 0.056 -19.079 1.00 87.75 70 THR A C 1
ATOM 541 O O . THR A 1 70 ? 8.859 -0.605 -19.206 1.00 87.75 70 THR A O 1
ATOM 544 N N . SER A 1 71 ? 11.056 -0.377 -19.553 1.00 89.69 71 SER A N 1
ATOM 545 C CA . SER A 1 71 ? 11.216 -1.695 -20.177 1.00 89.69 71 SER A CA 1
ATOM 546 C C . SER A 1 71 ? 10.959 -2.823 -19.173 1.00 89.69 71 SER A C 1
ATOM 548 O O . SER A 1 71 ? 11.399 -2.732 -18.028 1.00 89.69 71 SER A O 1
ATOM 550 N N . ASN A 1 72 ? 10.336 -3.924 -19.606 1.00 87.75 72 ASN A N 1
ATOM 551 C CA . ASN A 1 72 ? 10.062 -5.081 -18.738 1.00 87.75 72 ASN A CA 1
ATOM 552 C C . ASN A 1 72 ? 11.327 -5.617 -18.047 1.00 87.75 72 ASN A C 1
ATOM 554 O O . ASN A 1 72 ? 11.282 -5.994 -16.879 1.00 87.75 72 ASN A O 1
ATOM 558 N N . ILE A 1 73 ? 12.465 -5.592 -18.749 1.00 91.06 73 ILE A N 1
ATOM 559 C CA . ILE A 1 73 ? 13.767 -6.038 -18.229 1.00 91.06 73 ILE A CA 1
ATOM 560 C C . ILE A 1 73 ? 14.164 -5.227 -16.988 1.00 91.06 73 ILE A C 1
ATOM 562 O O . ILE A 1 73 ? 14.698 -5.778 -16.030 1.00 91.06 73 ILE A O 1
ATOM 566 N N . SER A 1 74 ? 13.885 -3.922 -16.986 1.00 88.88 74 SER A N 1
ATOM 567 C CA . SER A 1 74 ? 14.146 -3.043 -15.843 1.00 88.88 74 SER A CA 1
ATOM 568 C C . SER A 1 74 ? 12.993 -3.01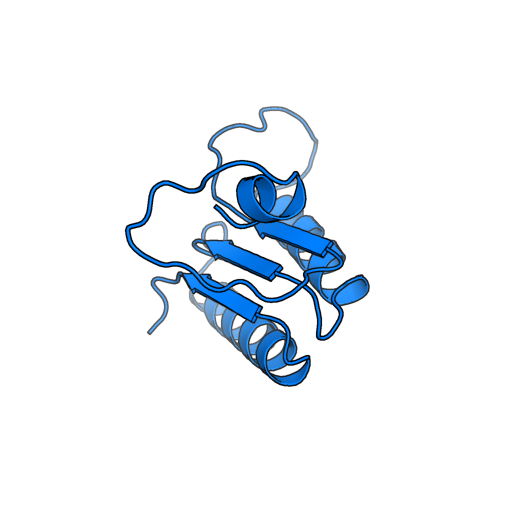9 -14.836 1.00 88.88 74 SER A C 1
ATOM 570 O O . SER A 1 74 ? 13.233 -2.850 -13.644 1.00 88.88 74 SER A O 1
ATOM 572 N N . ALA A 1 75 ? 11.750 -3.188 -15.288 1.00 90.69 75 ALA A N 1
ATOM 573 C CA . ALA A 1 75 ? 10.559 -3.080 -14.454 1.00 90.69 75 ALA A CA 1
ATOM 574 C C . ALA A 1 75 ? 10.390 -4.274 -13.509 1.00 90.69 75 ALA A C 1
ATOM 576 O O . ALA A 1 75 ? 10.115 -4.071 -12.327 1.00 90.69 75 ALA A O 1
ATOM 577 N N . ILE A 1 76 ? 10.574 -5.504 -14.005 1.00 93.50 76 ILE A N 1
ATOM 578 C CA . ILE A 1 76 ? 10.322 -6.735 -13.241 1.00 93.50 76 ILE A CA 1
ATOM 579 C C . ILE A 1 76 ? 11.171 -6.792 -11.956 1.00 93.50 76 ILE A C 1
ATOM 581 O O . ILE A 1 76 ? 10.583 -6.954 -10.884 1.00 93.50 76 ILE A O 1
ATOM 585 N N . PRO A 1 77 ? 12.507 -6.581 -11.989 1.00 94.75 77 PRO A N 1
ATOM 586 C CA . PRO A 1 77 ? 13.324 -6.611 -10.771 1.00 94.75 77 PRO A CA 1
ATOM 587 C C . PRO A 1 77 ? 12.927 -5.536 -9.752 1.00 94.75 77 PRO A C 1
ATOM 589 O O . PRO A 1 77 ? 12.934 -5.774 -8.542 1.00 94.75 77 PRO A O 1
ATOM 592 N N . ILE A 1 78 ? 12.544 -4.349 -10.228 1.00 93.12 78 ILE A N 1
ATOM 593 C CA . ILE A 1 78 ? 12.092 -3.251 -9.368 1.00 93.12 78 ILE A CA 1
ATOM 594 C C . ILE A 1 78 ? 10.754 -3.611 -8.717 1.00 93.12 78 ILE A C 1
ATOM 596 O O . ILE A 1 78 ? 10.607 -3.481 -7.506 1.00 93.12 78 ILE A O 1
ATOM 600 N N . CYS A 1 79 ? 9.791 -4.116 -9.485 1.00 93.75 79 CYS A N 1
ATOM 601 C CA . CYS A 1 79 ? 8.486 -4.497 -8.947 1.00 93.75 79 CYS A CA 1
ATOM 602 C C . CYS A 1 79 ? 8.605 -5.628 -7.932 1.00 93.75 79 CYS A C 1
ATOM 604 O O . CYS A 1 79 ? 7.996 -5.559 -6.865 1.00 93.75 79 CYS A O 1
ATOM 606 N N . TYR A 1 80 ? 9.429 -6.629 -8.238 1.00 94.75 80 TYR A N 1
ATOM 607 C CA . TYR A 1 80 ? 9.679 -7.751 -7.347 1.00 94.75 80 TYR A CA 1
ATOM 608 C C . TYR A 1 80 ? 10.326 -7.297 -6.034 1.00 94.75 80 TYR A C 1
ATOM 610 O O . TYR A 1 80 ? 9.801 -7.594 -4.964 1.00 94.75 80 TYR A O 1
ATOM 618 N N . SER A 1 81 ? 11.404 -6.506 -6.098 1.00 95.62 81 SER A N 1
ATOM 619 C CA . SER A 1 81 ? 12.089 -6.009 -4.892 1.00 95.62 81 SER A CA 1
ATOM 620 C C . SER A 1 81 ? 11.198 -5.114 -4.025 1.00 95.62 81 SER A C 1
ATOM 622 O O . SER A 1 81 ? 11.223 -5.217 -2.798 1.00 95.62 81 SER A O 1
ATOM 624 N N . VAL A 1 82 ? 10.361 -4.269 -4.635 1.00 95.50 82 VAL A N 1
ATOM 625 C CA . VAL A 1 82 ? 9.382 -3.454 -3.900 1.00 95.50 82 VAL A CA 1
ATOM 626 C C . VAL A 1 82 ? 8.319 -4.337 -3.249 1.00 95.50 82 VAL A C 1
ATOM 628 O O . VAL A 1 82 ? 7.998 -4.130 -2.080 1.00 95.50 82 VAL A O 1
ATOM 631 N N . CYS A 1 83 ? 7.789 -5.330 -3.964 1.00 94.75 83 CYS A N 1
ATOM 632 C CA . CYS A 1 83 ? 6.808 -6.267 -3.420 1.00 94.75 83 CYS A CA 1
ATOM 633 C C . CYS A 1 83 ? 7.379 -7.036 -2.218 1.00 94.75 83 CYS A C 1
ATOM 635 O O . CYS A 1 83 ? 6.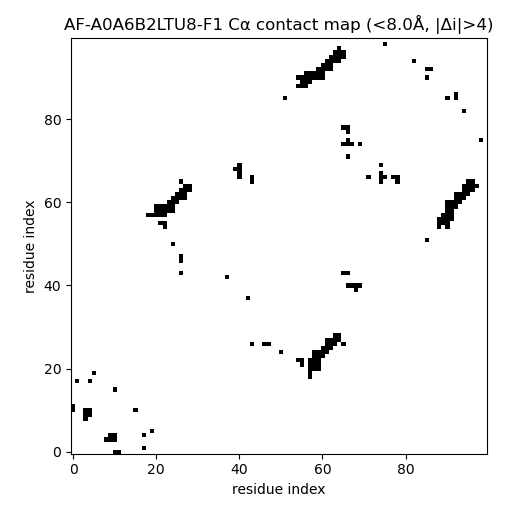770 -7.049 -1.148 1.00 94.75 83 CYS A O 1
ATOM 637 N N . GLU A 1 84 ? 8.585 -7.591 -2.352 1.00 95.56 84 GLU A N 1
ATOM 638 C CA . GLU A 1 84 ? 9.286 -8.304 -1.280 1.00 95.56 84 GLU A CA 1
ATOM 639 C C . GLU A 1 84 ? 9.533 -7.407 -0.059 1.00 95.56 84 GLU A C 1
ATOM 641 O O . GLU A 1 84 ? 9.258 -7.798 1.080 1.00 95.56 84 GLU A O 1
ATOM 646 N N . TYR A 1 85 ? 9.980 -6.168 -0.281 1.00 96.94 85 TYR A N 1
ATOM 647 C CA . TYR A 1 85 ? 10.144 -5.195 0.794 1.00 96.94 85 TYR A CA 1
ATOM 648 C C . TYR A 1 85 ? 8.821 -4.932 1.526 1.00 96.94 85 TYR A C 1
ATOM 650 O O . TYR A 1 85 ? 8.770 -4.998 2.755 1.00 96.94 85 TYR A O 1
ATOM 658 N N . LEU A 1 86 ? 7.734 -4.673 0.793 1.00 96.31 86 LEU A N 1
ATOM 659 C CA . LEU A 1 86 ? 6.423 -4.397 1.384 1.00 96.31 86 LEU A CA 1
ATOM 660 C C . LEU A 1 86 ? 5.867 -5.603 2.148 1.00 96.31 86 LEU A C 1
ATOM 662 O O . LEU A 1 86 ? 5.323 -5.420 3.239 1.00 96.31 86 LEU A O 1
ATOM 666 N N . LEU A 1 87 ? 6.065 -6.826 1.653 1.00 94.94 87 LEU A N 1
ATOM 667 C CA . LEU A 1 87 ? 5.696 -8.053 2.366 1.00 94.94 87 LEU A CA 1
ATOM 668 C C . LEU A 1 87 ? 6.393 -8.143 3.734 1.00 94.94 87 LEU A C 1
ATOM 670 O O . LEU A 1 87 ? 5.741 -8.438 4.740 1.00 94.94 87 LEU A O 1
ATOM 674 N N . ASN A 1 88 ? 7.680 -7.791 3.806 1.00 96.75 88 ASN A N 1
ATOM 675 C CA . ASN A 1 88 ? 8.446 -7.801 5.056 1.00 96.75 88 ASN A CA 1
ATOM 676 C C . ASN A 1 88 ? 7.960 -6.767 6.088 1.00 96.75 88 ASN A C 1
ATOM 678 O O . ASN A 1 88 ? 8.094 -6.990 7.294 1.00 96.75 88 ASN A O 1
ATOM 682 N N . THR A 1 89 ? 7.340 -5.664 5.657 1.00 96.31 89 THR A N 1
ATOM 683 C CA . THR A 1 89 ? 6.794 -4.641 6.576 1.00 96.31 89 THR A CA 1
ATOM 684 C C . THR A 1 89 ? 5.538 -5.096 7.324 1.00 96.31 89 THR A C 1
ATOM 686 O O . THR A 1 89 ? 5.163 -4.478 8.322 1.00 96.31 89 THR A O 1
ATOM 689 N N . LYS A 1 90 ? 4.873 -6.165 6.856 1.00 94.62 90 LYS A N 1
ATOM 690 C CA . LYS A 1 90 ? 3.562 -6.649 7.335 1.00 94.62 90 LYS A CA 1
ATOM 691 C C . LYS A 1 90 ? 2.405 -5.654 7.153 1.00 94.62 90 LYS A C 1
ATOM 693 O O . LYS A 1 90 ? 1.314 -5.892 7.681 1.00 94.62 90 LYS A O 1
ATOM 698 N N . ALA A 1 91 ? 2.617 -4.567 6.409 1.00 97.12 91 ALA A N 1
ATOM 699 C CA . ALA A 1 91 ? 1.561 -3.642 6.022 1.00 97.12 91 ALA A CA 1
ATOM 700 C C . ALA A 1 91 ? 0.500 -4.355 5.168 1.00 97.12 91 ALA A C 1
ATOM 702 O O . ALA A 1 91 ? 0.799 -5.292 4.422 1.00 97.12 91 ALA A O 1
ATOM 703 N N . PHE A 1 92 ? -0.757 -3.913 5.258 1.00 96.75 92 PHE A N 1
ATOM 704 C CA . PHE A 1 92 ? -1.819 -4.475 4.427 1.00 96.75 92 PHE A CA 1
ATOM 705 C C . PHE A 1 92 ? -1.680 -3.925 3.005 1.00 96.75 92 PHE A C 1
ATOM 707 O O . PHE A 1 92 ? -2.039 -2.777 2.745 1.00 96.75 92 PHE A O 1
ATOM 714 N N . THR A 1 93 ? -1.13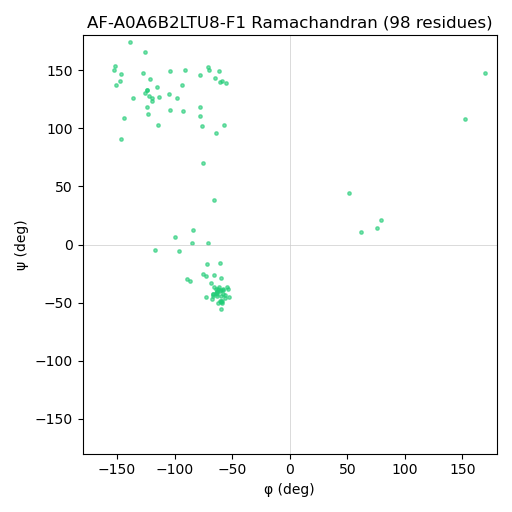1 -4.745 2.110 1.00 96.31 93 THR A N 1
ATOM 715 C CA . THR A 1 93 ? -0.730 -4.329 0.763 1.00 96.31 93 THR A CA 1
ATOM 716 C C . THR A 1 93 ? -1.585 -5.018 -0.291 1.00 96.31 93 THR A C 1
ATOM 718 O O . THR A 1 93 ? -1.687 -6.241 -0.318 1.00 96.31 93 THR A O 1
ATOM 721 N N . LEU A 1 94 ? -2.179 -4.219 -1.171 1.00 95.50 94 LEU A N 1
ATOM 722 C CA . LEU A 1 94 ? -2.785 -4.646 -2.424 1.00 95.50 94 LEU A CA 1
ATOM 723 C C . LEU A 1 94 ? -1.823 -4.244 -3.542 1.00 95.50 94 LEU A C 1
ATOM 725 O O . LEU A 1 94 ? -1.566 -3.056 -3.724 1.00 95.50 94 LEU A O 1
ATOM 729 N N . PHE A 1 95 ? -1.269 -5.225 -4.248 1.00 95.06 95 PHE A N 1
ATOM 730 C CA . PHE A 1 95 ? -0.315 -5.003 -5.332 1.00 95.06 95 PHE A CA 1
ATOM 731 C C . PHE A 1 95 ? -0.857 -5.659 -6.603 1.00 95.06 95 PHE A C 1
ATOM 733 O O . PHE A 1 95 ? -0.966 -6.882 -6.667 1.00 95.06 95 PHE A O 1
ATOM 740 N N . VAL A 1 96 ? -1.221 -4.852 -7.596 1.00 93.56 96 VAL A N 1
ATOM 741 C CA . VAL A 1 96 ? -1.750 -5.300 -8.889 1.00 93.56 96 VAL A CA 1
ATOM 742 C C . VAL A 1 96 ? -0.660 -5.135 -9.944 1.00 93.56 96 VAL A C 1
ATOM 744 O O . VAL A 1 96 ? -0.023 -4.086 -10.029 1.00 93.56 96 VAL A O 1
ATOM 747 N N . THR A 1 97 ? -0.400 -6.184 -10.722 1.00 91.44 97 THR A N 1
ATOM 748 C CA . THR A 1 97 ? 0.676 -6.213 -11.719 1.00 91.44 97 THR A CA 1
ATOM 749 C C . THR A 1 97 ? 0.340 -7.154 -12.874 1.00 91.44 97 THR A C 1
ATOM 751 O O . THR A 1 97 ? -0.394 -8.122 -12.687 1.00 91.44 97 THR A O 1
ATOM 754 N N . HIS A 1 98 ? 0.914 -6.878 -14.048 1.00 87.75 98 HIS A N 1
ATOM 755 C CA . HIS A 1 98 ? 0.916 -7.782 -15.211 1.00 87.75 98 HIS A CA 1
ATOM 756 C C . HIS A 1 98 ? 2.192 -8.627 -15.303 1.00 87.75 98 HIS A C 1
ATOM 758 O O . HIS A 1 98 ? 2.310 -9.476 -16.183 1.00 87.75 98 HIS A O 1
ATOM 764 N N . TYR A 1 99 ? 3.166 -8.382 -14.424 1.00 84.44 99 TYR A N 1
ATOM 765 C CA . TYR A 1 99 ? 4.383 -9.182 -14.345 1.00 84.44 99 TYR A CA 1
ATOM 766 C C . TYR A 1 99 ? 4.082 -10.493 -13.617 1.00 84.44 99 TYR A C 1
ATOM 768 O O . TYR A 1 99 ? 3.666 -10.466 -12.457 1.00 84.44 99 TYR A O 1
ATOM 776 N N . ILE A 1 100 ? 4.269 -11.605 -14.330 1.00 72.69 100 ILE A N 1
ATOM 777 C CA . ILE A 1 100 ? 4.134 -12.982 -13.836 1.00 72.69 100 ILE A CA 1
ATOM 778 C C . ILE A 1 100 ? 5.510 -13.492 -13.419 1.00 72.69 100 ILE A C 1
ATOM 780 O O . ILE A 1 100 ? 6.471 -13.245 -14.186 1.00 72.69 100 ILE A O 1
#

Secondary structure (DSSP, 8-state):
-HHHHHTT---SSSS------S-EEEE---S----SSS-HHHHHHHHHHHHHHH--TT-EEEEESTTTTS-HHHHHHHHHHHHHHHHHHT-EEEEE-S--

Organism: NCBI:txid1963864

Sequence (100 aa):
MAIMAHIGCFVPAKFASFRVFDRIFTRIGTSDSLEKNASSFMQEMQEVSVIVKKVTPKSLIAIDELGRSTSNISAIPICYSVCEYLLNTKAFTLFVTHYI

Solvent-accessible surface area (backbone atoms only — not comparable to full-atom values): 6286 Å² total; per-residue (Å²): 103,72,66,40,51,74,76,73,42,87,55,103,59,100,74,88,88,79,80,82,60,83,45,79,46,78,46,67,86,69,94,78,76,99,76,66,106,64,54,72,43,56,53,53,51,52,55,50,50,52,47,73,74,67,65,44,56,44,21,38,36,39,40,42,52,72,50,72,71,52,56,66,85,64,19,51,62,53,47,50,52,51,50,54,52,46,61,74,49,58,28,52,70,46,78,45,68,90,79,128

Mean predicted aligned error: 4.89 Å

InterPro domains:
  IPR000432 DNA mismatch repair protein MutS, C-terminal [PF00488] (2-99)
  IPR000432 DNA mismatch repair protein MutS, C-terminal [SM00534] (1-99)
  IPR027417 P-loop containing nucleoside triphosphate hydrolase [G3DSA:3.40.50.300] (1-100)
  IPR027417 P-loop containing nucleoside triphosphate hydrolase [SSF52540] (2-99)
  IPR045076 DNA mismatch repair MutS [PTHR11361] (1-99)